Protein AF-A0A9W4XTZ9-F1 (afdb_monomer_lite)

pLDDT: mean 93.62, std 9.0, range [52.88, 98.5]

Structure (mmCIF, N/CA/C/O backbone):
data_AF-A0A9W4XTZ9-F1
#
_entry.id   AF-A0A9W4XTZ9-F1
#
loop_
_atom_site.group_PDB
_atom_site.id
_atom_site.type_symbol
_atom_site.label_atom_id
_atom_site.label_alt_id
_atom_site.label_comp_id
_atom_site.label_asym_id
_atom_site.label_entity_id
_atom_site.label_seq_id
_atom_site.pdbx_PDB_ins_code
_atom_site.Cartn_x
_atom_site.Cartn_y
_atom_site.Cartn_z
_atom_site.occupancy
_atom_site.B_iso_or_equiv
_atom_site.auth_seq_id
_atom_site.auth_comp_id
_atom_site.auth_asym_id
_atom_site.auth_atom_id
_atom_site.pdbx_PDB_model_num
ATOM 1 N N . MET A 1 1 ? 15.427 2.181 7.523 1.00 76.75 1 MET A N 1
ATOM 2 C CA . MET A 1 1 ? 14.808 3.522 7.402 1.00 76.75 1 MET A CA 1
ATOM 3 C C . MET A 1 1 ? 13.938 3.526 6.152 1.00 76.75 1 MET A C 1
ATOM 5 O O . MET A 1 1 ? 14.423 3.046 5.138 1.00 76.75 1 MET A O 1
ATOM 9 N N . LYS A 1 2 ? 12.676 3.979 6.213 1.00 88.81 2 LYS A N 1
ATOM 10 C CA . LYS A 1 2 ? 11.807 4.077 5.022 1.00 88.81 2 LYS A CA 1
ATOM 11 C C . LYS A 1 2 ? 11.860 5.495 4.447 1.00 88.81 2 LYS A C 1
ATOM 13 O O . LYS A 1 2 ? 11.753 6.457 5.204 1.00 88.81 2 LYS A O 1
ATOM 18 N N . THR A 1 3 ? 12.005 5.612 3.130 1.00 94.62 3 THR A N 1
ATOM 19 C CA . THR A 1 3 ? 11.980 6.896 2.413 1.00 94.62 3 THR A CA 1
ATOM 20 C C . THR A 1 3 ? 10.536 7.316 2.158 1.00 94.62 3 THR A C 1
ATOM 22 O O . THR A 1 3 ? 9.724 6.503 1.720 1.00 94.62 3 THR A O 1
ATOM 25 N N . LYS A 1 4 ? 10.201 8.582 2.431 1.00 95.00 4 LYS A N 1
ATOM 26 C CA . LYS A 1 4 ? 8.890 9.140 2.077 1.00 95.00 4 LYS A CA 1
ATOM 27 C C . LYS A 1 4 ? 8.908 9.603 0.627 1.00 95.00 4 LYS A C 1
ATOM 29 O O . LYS A 1 4 ? 9.807 10.336 0.228 1.00 95.00 4 LYS A O 1
ATOM 34 N N . VAL A 1 5 ? 7.894 9.197 -0.124 1.00 93.75 5 VAL A N 1
ATOM 35 C CA . VAL A 1 5 ? 7.674 9.610 -1.509 1.00 93.75 5 VAL A CA 1
ATOM 36 C C . VAL A 1 5 ? 6.232 10.075 -1.664 1.00 93.75 5 VAL A C 1
ATOM 38 O O . VAL A 1 5 ? 5.334 9.543 -1.009 1.00 93.75 5 VAL A O 1
ATOM 41 N N . THR A 1 6 ? 6.017 11.063 -2.525 1.00 96.44 6 THR A N 1
ATOM 42 C CA . THR A 1 6 ? 4.680 11.478 -2.958 1.00 96.44 6 THR A CA 1
ATOM 43 C C . THR A 1 6 ? 4.422 10.858 -4.321 1.00 96.44 6 THR A C 1
ATOM 45 O O . THR A 1 6 ? 5.260 10.975 -5.211 1.00 96.44 6 THR A O 1
ATOM 48 N N . VAL A 1 7 ? 3.277 10.200 -4.488 1.00 94.50 7 VAL A N 1
ATOM 49 C CA . VAL A 1 7 ? 2.879 9.571 -5.752 1.00 94.50 7 VAL A CA 1
ATOM 50 C C . VAL A 1 7 ? 1.520 10.101 -6.188 1.00 94.50 7 VAL A C 1
ATOM 52 O O . VAL A 1 7 ? 0.662 10.378 -5.352 1.00 94.50 7 VAL A O 1
ATOM 55 N N . SER A 1 8 ? 1.334 10.226 -7.499 1.00 96.88 8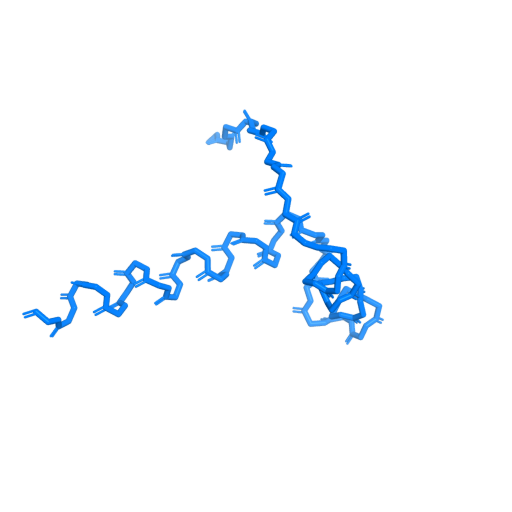 SER A N 1
ATOM 56 C CA . SER A 1 8 ? 0.014 10.399 -8.111 1.00 96.88 8 SER A CA 1
ATOM 57 C C . SER A 1 8 ? -0.435 9.048 -8.658 1.00 96.88 8 SER A C 1
ATOM 59 O O . SER A 1 8 ? 0.388 8.301 -9.182 1.00 96.88 8 SER A O 1
ATOM 61 N N . MET A 1 9 ? -1.714 8.718 -8.512 1.00 96.38 9 MET A N 1
ATOM 62 C CA . MET A 1 9 ? -2.299 7.476 -9.020 1.00 96.38 9 MET A CA 1
ATOM 63 C C . MET A 1 9 ? -3.769 7.688 -9.367 1.00 96.38 9 MET A C 1
ATOM 65 O O . MET A 1 9 ? -4.385 8.651 -8.903 1.00 96.38 9 MET A O 1
ATOM 69 N N . GLU A 1 10 ? -4.325 6.776 -10.156 1.00 98.12 10 GLU A N 1
ATOM 70 C CA . GLU A 1 10 ? -5.745 6.788 -10.490 1.00 98.12 10 GLU A CA 1
ATOM 71 C C . GLU A 1 10 ? -6.620 6.559 -9.245 1.00 98.12 10 GLU A C 1
ATOM 73 O O . GLU A 1 10 ? -6.233 5.902 -8.269 1.00 98.12 10 GLU A O 1
ATOM 78 N N . GLN A 1 11 ? -7.809 7.168 -9.245 1.00 97.88 11 GLN A N 1
ATOM 79 C CA . GLN A 1 11 ? -8.679 7.195 -8.068 1.00 97.88 11 GLN A CA 1
ATOM 80 C C . GLN A 1 11 ? -9.234 5.809 -7.720 1.00 97.88 11 GLN A C 1
ATOM 82 O O . GLN A 1 11 ? -9.422 5.492 -6.545 1.00 97.88 11 GLN A O 1
ATOM 87 N N . ASP A 1 12 ? -9.527 4.995 -8.724 1.00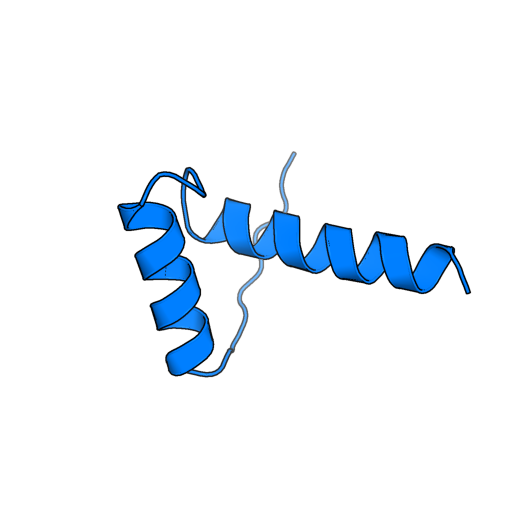 98.19 12 ASP A N 1
ATOM 88 C CA . ASP A 1 12 ? -9.990 3.618 -8.581 1.00 98.19 12 ASP A CA 1
ATOM 89 C C . ASP A 1 12 ? -8.921 2.723 -7.932 1.00 98.19 12 ASP A C 1
ATOM 91 O O . ASP A 1 12 ? -9.240 2.000 -6.987 1.00 98.19 12 ASP A O 1
ATOM 95 N N . ILE A 1 13 ? -7.648 2.861 -8.321 1.00 97.38 13 ILE A N 1
ATOM 96 C CA . ILE A 1 13 ? -6.511 2.173 -7.689 1.00 97.38 13 ILE A CA 1
ATOM 97 C C . ILE A 1 13 ? -6.410 2.557 -6.210 1.00 97.38 13 ILE A C 1
ATOM 99 O O . ILE A 1 13 ? -6.284 1.690 -5.340 1.00 97.38 13 ILE A O 1
ATOM 103 N N . TYR A 1 14 ? -6.512 3.853 -5.898 1.00 97.62 14 TYR A N 1
ATOM 104 C CA . TYR A 1 14 ? -6.500 4.310 -4.509 1.00 97.62 14 TYR A CA 1
ATOM 105 C C . TYR A 1 14 ? -7.675 3.736 -3.702 1.00 97.62 14 TYR A C 1
ATOM 107 O O . TYR A 1 14 ? -7.490 3.285 -2.569 1.00 97.62 14 TYR A O 1
ATOM 115 N N . ARG A 1 15 ? -8.883 3.713 -4.280 1.00 98.19 15 ARG A N 1
ATOM 116 C CA . ARG A 1 15 ? -10.074 3.132 -3.638 1.00 98.19 15 ARG A CA 1
ATOM 117 C C . ARG A 1 15 ? -9.902 1.641 -3.377 1.00 98.19 15 ARG A C 1
ATOM 119 O O . ARG A 1 15 ? -10.234 1.188 -2.284 1.00 98.19 15 ARG A O 1
ATOM 126 N N . TRP A 1 16 ? -9.344 0.904 -4.332 1.00 97.94 16 TRP A N 1
ATOM 127 C CA . TRP A 1 16 ? -9.021 -0.509 -4.161 1.00 97.94 16 TRP A CA 1
ATOM 128 C C . TRP A 1 16 ? -8.015 -0.728 -3.020 1.00 97.94 16 TRP A C 1
ATOM 130 O O . TRP A 1 16 ? -8.275 -1.529 -2.123 1.00 97.94 16 TRP A O 1
ATOM 140 N N . LEU A 1 17 ? -6.923 0.048 -2.970 1.00 97.62 17 LEU A N 1
ATOM 141 C CA . LEU A 1 17 ? -5.955 -0.009 -1.865 1.00 97.62 17 LEU A CA 1
ATOM 142 C C . LEU A 1 17 ? -6.611 0.277 -0.511 1.00 97.62 17 LEU A C 1
ATOM 144 O O . LEU A 1 17 ? -6.298 -0.389 0.477 1.00 97.62 17 LEU A O 1
ATOM 148 N N . LYS A 1 18 ? -7.525 1.253 -0.454 1.00 98.06 18 LYS A N 1
ATOM 149 C CA . LYS A 1 18 ? -8.274 1.576 0.765 1.00 98.06 18 LYS A CA 1
ATOM 150 C C . LYS A 1 18 ? -9.179 0.426 1.203 1.00 98.06 18 LYS A C 1
ATOM 152 O O . LYS A 1 18 ? -9.133 0.073 2.377 1.00 98.06 18 LYS A O 1
ATOM 157 N N . ALA A 1 19 ? -9.910 -0.198 0.280 1.00 98.50 19 ALA A N 1
ATOM 158 C CA . ALA A 1 19 ? -10.725 -1.375 0.576 1.00 98.50 19 ALA A CA 1
ATOM 159 C C . ALA A 1 19 ? -9.871 -2.538 1.112 1.00 98.50 19 ALA A C 1
ATOM 161 O O . ALA A 1 19 ? -10.225 -3.156 2.108 1.00 98.50 19 ALA A O 1
ATOM 162 N N . CYS A 1 20 ? -8.682 -2.773 0.548 1.00 98.25 20 CYS A N 1
ATOM 163 C CA . CYS A 1 20 ? -7.746 -3.772 1.071 1.00 98.25 20 CYS A CA 1
ATOM 164 C C . CYS A 1 20 ? -7.264 -3.474 2.502 1.00 98.25 20 CYS A C 1
ATOM 166 O O . CYS A 1 20 ? -6.968 -4.404 3.256 1.00 98.25 20 CYS A O 1
ATOM 168 N N . VAL A 1 21 ? -7.146 -2.199 2.885 1.00 98.38 21 VAL A N 1
ATOM 169 C CA . VAL A 1 21 ? -6.837 -1.818 4.272 1.00 98.38 21 VAL A CA 1
ATOM 170 C C . VAL A 1 21 ? -8.032 -2.092 5.180 1.00 98.38 21 VAL A C 1
ATOM 172 O O . VAL A 1 21 ? -7.859 -2.666 6.255 1.00 98.38 21 VAL A O 1
ATOM 175 N N . ASP A 1 22 ? -9.233 -1.732 4.733 1.00 98.19 22 ASP A N 1
ATOM 176 C CA . ASP A 1 22 ? -10.471 -1.937 5.488 1.00 98.19 22 ASP A CA 1
ATOM 177 C C . ASP A 1 22 ? -10.739 -3.447 5.713 1.00 98.19 22 ASP A C 1
ATOM 179 O O . ASP A 1 22 ? -11.105 -3.861 6.814 1.00 98.19 22 ASP A O 1
ATOM 183 N N . ASP A 1 23 ? -10.392 -4.287 4.731 1.00 98.00 23 ASP A N 1
ATOM 184 C CA . ASP A 1 23 ? -10.422 -5.758 4.792 1.00 98.00 23 ASP A CA 1
ATOM 185 C C . ASP A 1 23 ? -9.261 -6.381 5.596 1.00 98.00 23 ASP A C 1
ATOM 187 O O . ASP A 1 23 ? -9.111 -7.604 5.642 1.00 98.00 23 ASP A O 1
ATOM 191 N N . LYS A 1 24 ? -8.394 -5.565 6.210 1.00 97.38 24 LYS A N 1
ATOM 192 C CA . LYS A 1 24 ? -7.192 -5.992 6.955 1.00 97.38 24 LYS A CA 1
ATOM 193 C C . LYS A 1 24 ? -6.174 -6.794 6.131 1.00 97.38 24 LYS A C 1
ATOM 195 O O . LYS A 1 24 ? -5.291 -7.430 6.707 1.00 97.38 24 LYS A O 1
ATOM 200 N N . ARG A 1 25 ? -6.233 -6.739 4.795 1.00 97.19 25 ARG A N 1
ATOM 201 C CA . ARG A 1 25 ? -5.192 -7.308 3.916 1.00 97.19 25 ARG A CA 1
ATOM 202 C C . ARG A 1 25 ? -3.899 -6.502 4.000 1.00 97.19 25 ARG A C 1
ATOM 204 O O . ARG A 1 25 ? -2.812 -7.072 3.962 1.00 97.19 25 ARG A O 1
ATOM 211 N N . PHE A 1 26 ? -4.011 -5.183 4.159 1.00 98.00 26 PHE A N 1
ATOM 212 C CA . PHE A 1 26 ? -2.874 -4.295 4.391 1.00 98.00 26 PHE A CA 1
ATOM 213 C C . PHE A 1 26 ? -3.051 -3.498 5.683 1.00 98.00 26 PHE A C 1
ATOM 215 O O . PHE A 1 26 ? -4.107 -2.941 5.939 1.00 98.00 26 PHE A O 1
ATOM 222 N N . ALA A 1 27 ? -1.977 -3.361 6.462 1.00 97.12 27 ALA A N 1
ATOM 223 C CA . ALA A 1 27 ? -1.964 -2.515 7.658 1.00 97.12 27 ALA A CA 1
ATOM 224 C C . ALA A 1 27 ? -2.295 -1.029 7.385 1.00 97.12 27 ALA A C 1
ATOM 226 O O . ALA A 1 27 ? -2.860 -0.354 8.237 1.00 97.12 27 ALA A O 1
ATOM 227 N N . HIS A 1 28 ? -1.912 -0.509 6.216 1.00 97.44 28 HIS A N 1
ATOM 228 C CA . HIS A 1 28 ? -2.156 0.868 5.762 1.00 97.44 28 HIS A CA 1
ATOM 229 C C . HIS A 1 28 ? -1.805 0.990 4.269 1.00 97.44 28 HIS A C 1
ATOM 231 O O . HIS A 1 28 ? -1.115 0.119 3.731 1.00 97.44 28 HIS A O 1
ATOM 237 N N . VAL A 1 29 ? -2.205 2.087 3.614 1.00 96.81 29 VAL A N 1
ATOM 238 C CA . VAL A 1 29 ? -2.016 2.302 2.162 1.00 96.81 29 VAL A CA 1
ATOM 239 C C . VAL A 1 29 ? -0.556 2.130 1.733 1.00 96.81 29 VAL A C 1
ATOM 241 O O . VAL A 1 29 ? -0.289 1.410 0.776 1.00 96.81 29 VAL A O 1
ATOM 244 N N . SER A 1 30 ? 0.404 2.691 2.476 1.00 96.44 30 S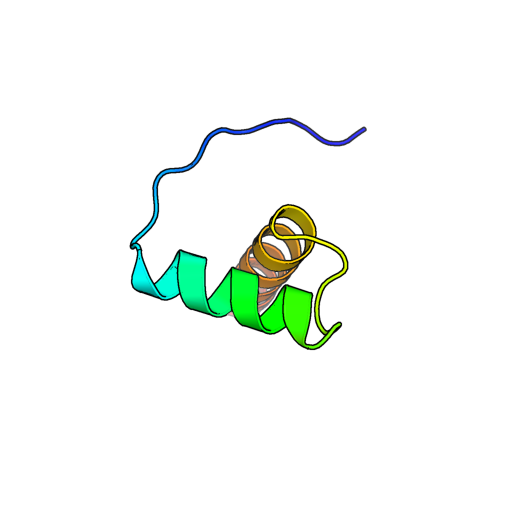ER A N 1
ATOM 245 C CA . SER A 1 30 ? 1.831 2.571 2.140 1.00 96.44 30 SER A CA 1
ATOM 246 C C . SER A 1 30 ? 2.340 1.126 2.142 1.00 96.44 30 SER A C 1
ATOM 248 O O . SER A 1 30 ? 3.223 0.801 1.359 1.00 96.44 30 SER A O 1
ATOM 250 N N . HIS A 1 31 ? 1.771 0.250 2.980 1.00 96.88 31 HIS A N 1
ATOM 251 C CA . HIS A 1 31 ? 2.108 -1.181 2.978 1.00 96.88 31 HIS A CA 1
ATOM 252 C C . HIS A 1 31 ? 1.574 -1.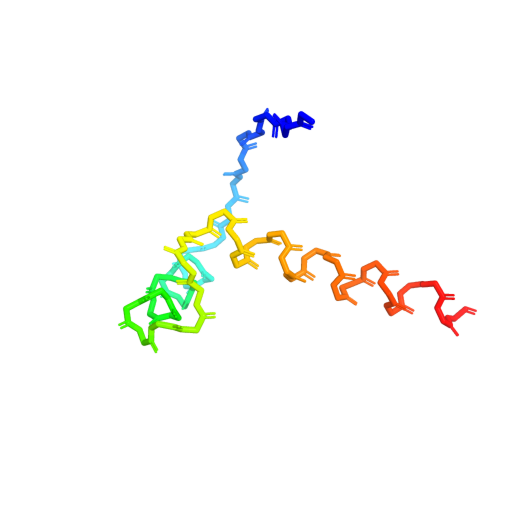863 1.718 1.00 96.88 31 HIS A C 1
ATOM 254 O O . HIS A 1 31 ? 2.286 -2.660 1.119 1.00 96.88 31 HIS A O 1
ATOM 260 N N . GLY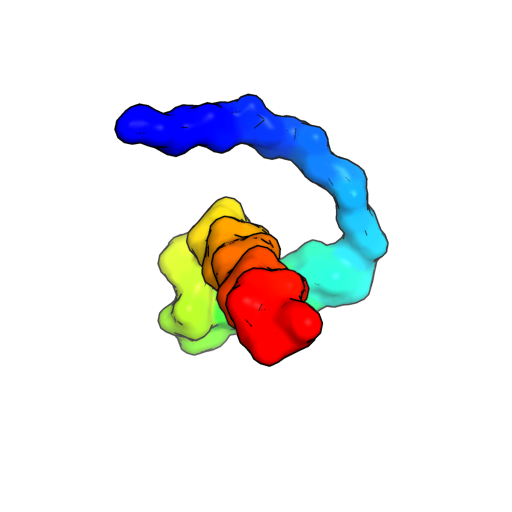 A 1 32 ? 0.358 -1.513 1.288 1.00 97.31 32 GLY A N 1
ATOM 261 C CA . GLY A 1 32 ? -0.209 -2.021 0.039 1.00 97.31 32 GLY A CA 1
ATOM 262 C C . GLY A 1 32 ? 0.586 -1.579 -1.189 1.00 97.31 32 GLY A C 1
ATOM 263 O O . GLY A 1 32 ? 0.910 -2.408 -2.035 1.00 97.31 32 GLY A O 1
ATOM 264 N N . VAL A 1 33 ? 0.976 -0.301 -1.251 1.00 96.94 33 VAL A N 1
ATOM 265 C CA . VAL A 1 33 ? 1.839 0.223 -2.325 1.00 96.94 33 VAL A CA 1
ATOM 266 C C . VAL A 1 33 ? 3.186 -0.501 -2.345 1.00 96.94 33 VAL A C 1
ATOM 268 O O . VAL A 1 33 ? 3.606 -0.976 -3.396 1.00 96.94 33 VAL A O 1
ATOM 271 N N . GLU A 1 34 ? 3.846 -0.634 -1.192 1.00 96.12 34 GLU A N 1
ATOM 272 C CA . GLU A 1 34 ? 5.135 -1.327 -1.077 1.00 96.12 34 GLU A CA 1
ATOM 273 C C . GLU A 1 34 ? 5.035 -2.793 -1.520 1.00 96.12 34 GLU A C 1
ATOM 275 O O . GLU A 1 34 ? 5.872 -3.250 -2.296 1.00 96.12 34 GLU A O 1
ATOM 280 N N . TYR A 1 35 ? 3.983 -3.506 -1.101 1.00 96.62 35 TYR A N 1
ATOM 281 C CA . TYR A 1 35 ? 3.722 -4.881 -1.528 1.00 96.62 35 TYR A CA 1
ATOM 282 C C . TYR A 1 35 ? 3.572 -4.984 -3.050 1.00 96.62 35 TYR A C 1
ATOM 284 O O . TYR A 1 35 ? 4.223 -5.818 -3.677 1.00 96.62 35 TYR A O 1
ATOM 292 N N . CYS A 1 36 ? 2.747 -4.123 -3.655 1.00 95.81 36 CYS A N 1
ATOM 293 C CA . CYS A 1 36 ? 2.496 -4.150 -5.096 1.00 95.81 36 CYS A CA 1
ATOM 294 C C . CYS A 1 36 ? 3.773 -3.865 -5.898 1.00 95.81 36 CYS A C 1
ATOM 296 O O . CYS A 1 36 ? 4.090 -4.610 -6.822 1.00 95.81 36 CYS A O 1
ATOM 298 N N . VAL A 1 37 ? 4.550 -2.846 -5.511 1.00 95.69 37 VAL A N 1
ATOM 299 C CA . VAL A 1 37 ? 5.831 -2.529 -6.168 1.00 95.69 37 VAL A CA 1
ATOM 300 C C . VAL A 1 37 ? 6.828 -3.678 -6.013 1.00 95.69 37 VAL A C 1
ATOM 302 O O . VAL A 1 37 ? 7.542 -4.001 -6.960 1.00 95.69 37 VAL A O 1
ATOM 305 N N . HIS A 1 38 ? 6.862 -4.337 -4.851 1.00 95.94 38 HIS A N 1
ATOM 306 C CA . HIS A 1 38 ? 7.718 -5.504 -4.652 1.00 95.94 38 HIS A CA 1
ATOM 307 C C . HIS A 1 38 ? 7.333 -6.659 -5.582 1.00 95.94 38 HIS A C 1
ATOM 309 O O . HIS A 1 38 ? 8.216 -7.287 -6.154 1.00 95.94 38 HIS A O 1
ATOM 315 N N . LYS A 1 39 ? 6.032 -6.905 -5.787 1.00 95.62 39 LYS A N 1
ATOM 316 C CA . LYS A 1 39 ? 5.548 -7.944 -6.707 1.00 95.62 39 LYS A CA 1
ATOM 317 C C . LYS A 1 39 ? 5.886 -7.677 -8.164 1.00 95.62 39 LYS A C 1
ATOM 319 O O . LYS A 1 39 ? 6.291 -8.613 -8.844 1.00 95.62 39 LYS A O 1
ATOM 324 N N . VAL A 1 40 ? 5.786 -6.428 -8.613 1.00 95.12 40 VAL A N 1
ATOM 325 C CA . VAL A 1 40 ? 6.252 -6.042 -9.954 1.00 95.12 40 VAL A CA 1
ATOM 326 C C . VAL A 1 40 ? 7.757 -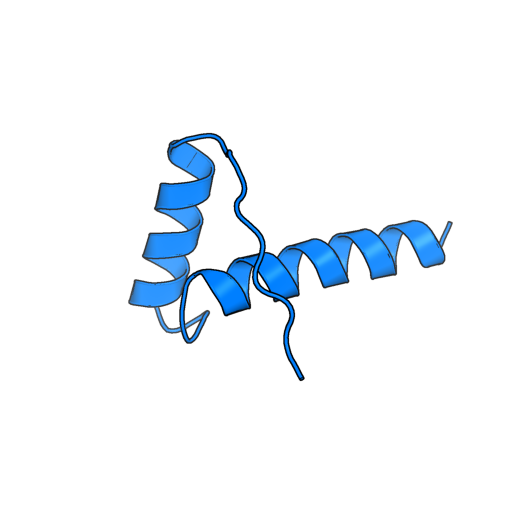6.280 -10.073 1.00 95.12 40 VAL A C 1
ATOM 328 O O . VAL A 1 40 ? 8.185 -7.002 -10.962 1.00 95.12 40 VAL A O 1
ATOM 331 N N . LYS A 1 41 ? 8.550 -5.800 -9.105 1.00 94.56 41 LYS A N 1
ATOM 332 C CA . LYS A 1 41 ? 10.006 -6.008 -9.089 1.00 94.56 41 LYS A CA 1
ATOM 333 C C . LYS A 1 41 ? 10.398 -7.492 -9.110 1.00 94.56 41 LYS A C 1
ATOM 335 O O . LYS A 1 41 ? 11.354 -7.858 -9.777 1.00 94.56 41 LYS A O 1
ATOM 340 N N . GLU A 1 42 ? 9.715 -8.344 -8.346 1.00 93.94 42 GLU A N 1
ATOM 341 C CA . GLU A 1 42 ? 9.958 -9.793 -8.351 1.00 93.94 42 GLU A CA 1
ATOM 342 C C . GLU A 1 42 ? 9.615 -10.442 -9.697 1.00 93.94 42 GLU A C 1
ATOM 344 O O . GLU A 1 42 ? 10.258 -11.425 -10.053 1.00 93.94 42 GLU A O 1
ATOM 349 N N . GLY A 1 43 ? 8.605 -9.930 -10.409 1.00 92.31 43 GLY A N 1
ATOM 350 C CA . GLY A 1 43 ? 8.256 -10.355 -11.765 1.00 92.31 43 GLY A CA 1
ATOM 351 C C . GLY A 1 43 ? 9.326 -9.951 -12.775 1.00 92.31 43 GLY A C 1
ATOM 352 O O . GLY A 1 43 ? 9.856 -10.818 -13.455 1.00 92.31 43 GLY A O 1
ATOM 353 N N . ASP A 1 44 ? 9.727 -8.678 -12.769 1.00 79.62 44 ASP A N 1
ATOM 354 C CA . ASP A 1 44 ? 10.757 -8.131 -13.667 1.00 79.62 44 ASP A CA 1
ATOM 355 C C . ASP A 1 44 ? 12.124 -8.817 -13.506 1.00 79.62 44 ASP A C 1
ATOM 357 O O . ASP A 1 44 ? 12.925 -8.840 -14.430 1.00 79.62 44 ASP A O 1
ATOM 361 N N . LEU A 1 45 ? 12.425 -9.348 -12.315 1.00 71.69 45 LEU A N 1
ATOM 362 C CA . LEU A 1 45 ? 13.671 -10.074 -12.035 1.00 71.69 45 LEU A CA 1
ATOM 363 C C . LEU A 1 45 ? 13.637 -11.553 -12.457 1.00 71.69 45 LEU A C 1
ATOM 365 O O . LEU A 1 45 ? 14.643 -12.244 -12.290 1.00 71.69 45 LEU A O 1
ATOM 369 N N . ARG A 1 46 ? 12.483 -12.069 -12.895 1.00 67.25 46 ARG A N 1
ATOM 370 C CA . ARG A 1 46 ? 12.304 -13.469 -13.320 1.00 67.25 46 ARG A CA 1
ATOM 371 C C . ARG A 1 46 ? 12.325 -13.651 -14.839 1.00 67.25 46 ARG A C 1
ATOM 373 O O . ARG A 1 46 ? 12.426 -14.801 -15.264 1.00 67.25 46 ARG A O 1
ATOM 380 N N . ASP A 1 47 ? 12.245 -12.560 -15.593 1.00 52.88 47 ASP A N 1
ATOM 381 C CA . ASP A 1 47 ? 12.419 -12.500 -17.050 1.00 52.88 47 ASP A CA 1
ATOM 382 C C . ASP A 1 47 ? 13.866 -12.121 -17.422 1.00 52.88 47 ASP A C 1
ATOM 384 O O . ASP A 1 47 ? 14.335 -12.570 -18.494 1.00 52.88 47 ASP A O 1
#

Secondary structure (DSSP, 8-state):
-PPP------HHHHHHHHHHHHTTSSSSHHHHHHHHHHHHHHHHTT-

Foldseek 3Di:
DDDDDDDDDDPVVVVVLVVCCVVVVAVHSVRVVVVVVVVVVVVVVVD

Radius of gyration: 11.86 Å; chains: 1; bounding box: 26×25×25 Å

Sequence (47 aa):
MKTKVTVSMEQDIYRWLKACVDDKRFAHVSHGVEYCVHKVKEGDLRD